Protein AF-A0A5T1TYA2-F1 (afdb_monomer_lite)

Organism: Campylobacter coli (NCBI:txid195)

Foldseek 3Di:
DAEDADQLQDFQQQWFWLVQLCVLVVHDSCPLVPQPPWYWYDHPPDPTIITGNVRDDPVSVVSVVVTDGRGSHGDPVSVVVVD

pLDDT: mean 96.28, std 2.07, range [85.12, 98.31]

Sequence (83 aa):
MKSIILPPNEFLDHYVLNAEFHRLAGISKNAYKFWKKVEIGRYQGTRIIFLHKNSILEKHREVLKQCSDLSGFVLASAFCSFT

Structure (mmCIF, N/CA/C/O backbone):
data_AF-A0A5T1TYA2-F1
#
_entry.id   AF-A0A5T1TYA2-F1
#
loop_
_atom_site.group_PDB
_atom_site.id
_atom_site.type_symbol
_atom_site.label_atom_id
_atom_site.label_alt_id
_atom_site.label_comp_id
_atom_site.label_asym_id
_atom_site.label_entity_id
_atom_site.label_seq_id
_atom_site.pdbx_PDB_ins_code
_atom_site.Cartn_x
_atom_site.Cartn_y
_atom_site.Cartn_z
_atom_site.occupancy
_atom_site.B_iso_or_equiv
_atom_site.auth_seq_id
_atom_site.auth_comp_id
_atom_site.auth_asym_id
_atom_site.auth_atom_id
_atom_site.pdbx_PDB_model_num
ATOM 1 N N . MET A 1 1 ? 5.621 12.707 9.664 1.00 85.12 1 MET A N 1
ATOM 2 C CA . MET A 1 1 ? 5.356 11.896 8.461 1.00 85.12 1 MET A CA 1
ATOM 3 C C . MET A 1 1 ? 6.682 11.709 7.760 1.00 85.12 1 MET A C 1
ATOM 5 O O . MET A 1 1 ? 7.354 12.706 7.532 1.00 85.12 1 MET A O 1
ATOM 9 N N . LYS A 1 2 ? 7.054 10.470 7.448 1.00 93.50 2 LYS A N 1
ATOM 10 C CA . LYS A 1 2 ? 8.228 10.158 6.632 1.00 93.50 2 LYS A CA 1
ATOM 11 C C . LYS A 1 2 ? 7.732 9.714 5.259 1.00 93.50 2 LYS A C 1
ATOM 13 O O . LYS A 1 2 ? 6.917 8.801 5.176 1.00 93.50 2 LYS A O 1
ATOM 18 N N . SER A 1 3 ? 8.165 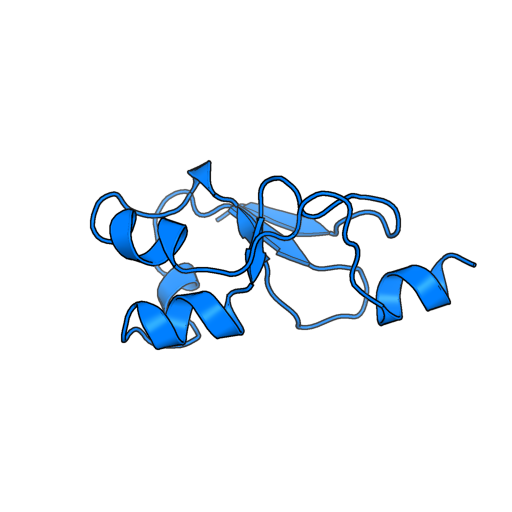10.399 4.207 1.00 95.25 3 SER A N 1
ATOM 19 C CA . SER A 1 3 ? 7.825 10.065 2.823 1.00 95.25 3 SER A CA 1
ATOM 20 C C . SER A 1 3 ? 9.098 9.690 2.092 1.00 95.25 3 SER A C 1
ATOM 22 O O . SER A 1 3 ? 10.007 10.510 2.006 1.00 95.25 3 SER A O 1
ATOM 24 N N . ILE A 1 4 ? 9.149 8.475 1.563 1.00 97.06 4 ILE A N 1
ATOM 25 C CA . ILE A 1 4 ? 10.331 7.919 0.908 1.00 97.06 4 ILE A CA 1
ATOM 26 C C . ILE A 1 4 ? 10.032 7.747 -0.581 1.00 97.06 4 ILE A C 1
ATOM 28 O O . ILE A 1 4 ? 8.923 7.365 -0.968 1.00 97.06 4 ILE A O 1
ATOM 32 N N . ILE A 1 5 ? 11.021 8.069 -1.414 1.00 97.62 5 ILE A N 1
ATOM 33 C CA . ILE A 1 5 ? 11.019 7.666 -2.817 1.00 97.62 5 ILE A CA 1
ATOM 34 C C . ILE A 1 5 ? 11.611 6.263 -2.878 1.00 97.62 5 ILE A C 1
ATOM 36 O O . ILE A 1 5 ? 12.775 6.079 -2.534 1.00 97.62 5 ILE A O 1
ATOM 40 N N . LEU A 1 6 ? 10.789 5.291 -3.259 1.00 97.38 6 LEU A N 1
ATOM 41 C CA . LEU A 1 6 ? 11.205 3.902 -3.396 1.00 97.38 6 LEU A CA 1
ATOM 42 C C . LEU A 1 6 ? 12.104 3.769 -4.636 1.00 97.38 6 LEU A C 1
ATOM 44 O O . LEU A 1 6 ? 11.706 4.248 -5.709 1.00 97.38 6 LEU A O 1
ATOM 48 N N . PRO A 1 7 ? 13.286 3.137 -4.514 1.00 96.81 7 PRO A N 1
ATOM 49 C CA . PRO A 1 7 ? 14.059 2.686 -5.664 1.00 96.81 7 PRO A CA 1
ATOM 50 C C . PRO A 1 7 ? 13.194 1.825 -6.600 1.00 96.81 7 PRO A C 1
ATOM 52 O O . PRO A 1 7 ? 12.334 1.099 -6.108 1.00 96.81 7 PRO A O 1
ATOM 55 N N . PRO A 1 8 ? 13.390 1.856 -7.929 1.00 94.75 8 PRO A N 1
ATOM 56 C CA . PRO A 1 8 ? 12.544 1.105 -8.864 1.00 94.75 8 PRO A CA 1
ATOM 57 C C . PRO A 1 8 ? 12.540 -0.419 -8.657 1.00 94.75 8 PRO A C 1
ATOM 59 O O . PRO A 1 8 ? 11.571 -1.080 -9.018 1.00 94.75 8 PRO A O 1
ATOM 62 N N . ASN A 1 9 ? 13.607 -0.958 -8.064 1.00 94.62 9 ASN A N 1
ATOM 63 C CA . ASN A 1 9 ? 13.792 -2.371 -7.736 1.00 94.62 9 ASN A CA 1
ATOM 64 C C . ASN A 1 9 ? 13.451 -2.719 -6.274 1.00 94.62 9 ASN A C 1
ATOM 66 O O . ASN A 1 9 ? 13.622 -3.866 -5.874 1.00 94.62 9 ASN A O 1
ATOM 70 N N . GLU A 1 10 ? 13.011 -1.748 -5.470 1.00 97.12 10 GLU A N 1
ATOM 71 C CA . GLU A 1 10 ? 12.591 -1.986 -4.089 1.00 97.12 10 GLU A CA 1
ATOM 72 C C . GLU A 1 10 ? 11.251 -2.724 -4.080 1.00 97.12 10 GLU A C 1
ATOM 74 O O . GLU A 1 10 ? 10.256 -2.217 -4.617 1.00 97.12 10 GLU A O 1
ATOM 79 N N . PHE A 1 11 ? 11.222 -3.902 -3.456 1.00 97.88 11 PHE A N 1
ATOM 80 C CA . PHE A 1 11 ? 10.007 -4.697 -3.316 1.00 97.88 11 PHE A CA 1
ATOM 81 C C . PHE A 1 11 ? 9.035 -4.103 -2.291 1.00 97.88 11 PHE A C 1
ATOM 83 O O . PHE A 1 11 ? 9.405 -3.416 -1.338 1.00 97.88 11 PHE A O 1
ATOM 90 N N . LEU A 1 12 ? 7.750 -4.392 -2.484 1.00 98.12 12 LEU A N 1
ATOM 91 C CA . LEU A 1 12 ? 6.655 -3.869 -1.668 1.00 98.12 12 LEU A CA 1
ATOM 92 C C . LEU A 1 12 ? 6.297 -4.765 -0.466 1.00 98.12 12 LEU A C 1
ATOM 94 O O . LEU A 1 12 ? 5.234 -4.592 0.129 1.00 98.12 12 LEU A O 1
ATOM 98 N N . ASP A 1 13 ? 7.195 -5.662 -0.051 1.00 97.88 13 ASP A N 1
ATOM 99 C CA . ASP A 1 13 ? 7.014 -6.662 1.019 1.00 97.88 13 ASP A CA 1
ATOM 100 C C . ASP A 1 13 ? 6.485 -6.066 2.331 1.00 97.88 13 ASP A C 1
ATOM 102 O O . ASP A 1 13 ? 5.643 -6.641 3.030 1.00 97.88 13 ASP A O 1
ATOM 106 N N . HIS A 1 14 ? 6.965 -4.874 2.684 1.00 97.69 14 HIS A N 1
ATOM 107 C CA . HIS A 1 14 ? 6.615 -4.186 3.928 1.00 97.69 14 HIS A CA 1
ATOM 108 C C . HIS A 1 14 ? 5.547 -3.109 3.748 1.00 97.69 14 HIS A C 1
ATOM 110 O O . HIS A 1 14 ? 5.296 -2.313 4.658 1.00 97.69 14 HIS A O 1
ATOM 116 N N . TYR A 1 15 ? 4.884 -3.094 2.596 1.00 98.12 15 TYR A N 1
ATOM 117 C CA . TYR A 1 15 ? 3.931 -2.070 2.215 1.00 98.12 15 TYR A CA 1
ATOM 118 C C . TYR A 1 15 ? 2.551 -2.643 1.900 1.00 98.12 15 TYR A C 1
ATOM 120 O O . TYR A 1 15 ? 2.383 -3.820 1.601 1.00 98.12 15 TYR A O 1
ATOM 128 N N . VAL A 1 16 ? 1.545 -1.771 1.959 1.00 98.00 16 VAL A N 1
ATOM 129 C CA . VAL A 1 16 ? 0.212 -2.017 1.402 1.00 98.00 16 VAL A CA 1
ATOM 130 C C . VAL A 1 16 ? -0.230 -0.852 0.535 1.00 98.00 16 VAL A C 1
ATOM 132 O O . VAL A 1 16 ? 0.163 0.299 0.753 1.00 98.00 16 VAL A O 1
ATOM 135 N N . LEU A 1 17 ? -1.072 -1.135 -0.454 1.00 98.31 17 LEU A N 1
ATOM 136 C CA . LEU A 1 17 ? -1.591 -0.118 -1.355 1.00 98.31 17 LEU A CA 1
ATOM 137 C C . LEU A 1 17 ? -2.619 0.765 -0.631 1.00 98.31 17 LEU A C 1
ATOM 139 O O . LEU A 1 17 ? -3.687 0.297 -0.241 1.00 98.31 17 LEU A O 1
ATOM 143 N N . ASN A 1 18 ? -2.357 2.075 -0.515 1.00 98.19 18 ASN A N 1
ATOM 144 C CA . ASN A 1 18 ? -3.281 2.998 0.161 1.00 98.19 18 ASN A CA 1
ATOM 145 C C . ASN A 1 18 ? -4.681 2.986 -0.477 1.00 98.19 18 ASN A C 1
ATOM 147 O O . ASN A 1 18 ? -5.676 3.066 0.235 1.00 98.19 18 ASN A O 1
ATOM 151 N N . ALA A 1 19 ? -4.761 2.881 -1.811 1.00 97.88 19 ALA A N 1
ATOM 152 C CA . ALA A 1 19 ? -6.021 2.864 -2.562 1.00 97.88 19 ALA A CA 1
ATOM 153 C C . ALA A 1 19 ? -6.931 1.670 -2.218 1.00 97.88 19 ALA A C 1
ATOM 155 O O . ALA A 1 19 ? -8.151 1.787 -2.305 1.00 97.88 19 ALA A O 1
ATOM 156 N N . GLU A 1 20 ? -6.345 0.538 -1.835 1.00 98.31 20 GLU A N 1
ATOM 157 C CA . GLU A 1 20 ? -7.068 -0.637 -1.346 1.00 98.31 20 GLU A CA 1
ATOM 158 C C . GLU A 1 20 ? -7.386 -0.466 0.143 1.00 98.31 20 GLU A C 1
ATOM 160 O O . GLU A 1 2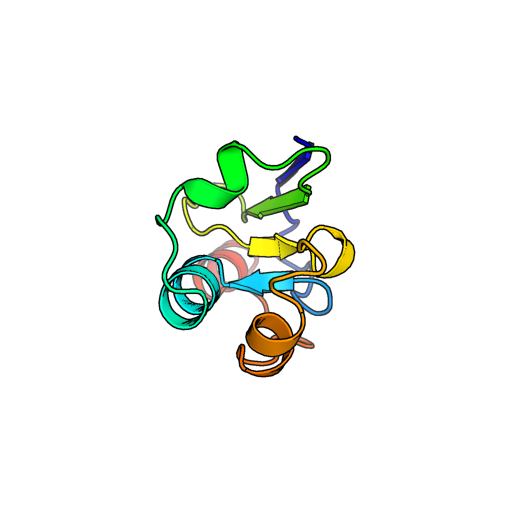0 ? -8.550 -0.474 0.545 1.00 98.31 20 GLU A O 1
ATOM 165 N N . PHE A 1 21 ? -6.355 -0.179 0.941 1.00 98.25 21 PHE A N 1
ATOM 166 C CA . PHE A 1 21 ? -6.455 -0.052 2.390 1.00 98.25 21 PHE A CA 1
ATOM 167 C C . PHE A 1 21 ? -7.531 0.949 2.834 1.00 98.25 21 PHE A C 1
ATOM 169 O O . PHE A 1 21 ? -8.344 0.641 3.702 1.00 98.25 21 PHE A O 1
ATOM 176 N N . HIS A 1 22 ? -7.579 2.149 2.240 1.00 97.88 22 HIS A N 1
ATOM 177 C CA . HIS A 1 22 ? -8.528 3.174 2.682 1.00 97.88 22 HIS A CA 1
ATOM 178 C C . HIS A 1 22 ? -9.988 2.785 2.398 1.00 97.88 22 HIS A C 1
ATOM 180 O O . HIS A 1 22 ? -10.884 3.233 3.112 1.00 97.88 22 HIS A O 1
ATOM 186 N N . ARG A 1 23 ? -10.233 1.976 1.354 1.00 98.06 23 ARG A N 1
ATOM 187 C CA . ARG A 1 23 ? -11.573 1.483 1.008 1.00 98.06 23 ARG A CA 1
ATOM 188 C C . ARG A 1 23 ? -12.023 0.438 2.015 1.00 98.06 23 ARG A C 1
ATOM 190 O O . ARG A 1 23 ? -13.111 0.576 2.559 1.00 98.06 23 ARG A O 1
ATOM 197 N N . LEU A 1 24 ? -11.159 -0.534 2.312 1.00 97.69 24 LEU A N 1
ATOM 198 C CA . LEU A 1 24 ? -11.436 -1.567 3.311 1.00 97.69 24 LEU A CA 1
ATOM 199 C C . LEU A 1 24 ? -11.604 -0.970 4.718 1.00 97.69 24 LEU A C 1
ATOM 201 O O . LEU A 1 24 ? -12.462 -1.397 5.480 1.00 97.69 24 LEU A O 1
ATOM 205 N N . ALA A 1 25 ? -10.830 0.066 5.054 1.00 96.75 25 ALA A N 1
ATOM 206 C CA . ALA A 1 25 ? -10.914 0.740 6.348 1.00 96.75 25 ALA A CA 1
ATOM 207 C C . ALA A 1 25 ? -12.094 1.720 6.472 1.00 96.75 25 ALA A C 1
ATOM 209 O O . ALA A 1 25 ? -12.314 2.247 7.563 1.00 96.75 25 ALA A O 1
ATOM 210 N N . GLY A 1 26 ? -12.806 2.026 5.380 1.00 97.31 26 GLY A N 1
ATOM 211 C CA . GLY A 1 26 ? -13.870 3.033 5.382 1.00 97.31 26 GLY A CA 1
ATOM 212 C C . GLY A 1 26 ? -13.380 4.444 5.738 1.00 97.31 26 GLY A C 1
ATOM 213 O O . GLY A 1 26 ? -14.108 5.215 6.358 1.00 97.31 26 GLY A O 1
ATOM 214 N N . ILE A 1 27 ? -12.136 4.790 5.385 1.00 96.94 27 ILE A N 1
ATOM 215 C CA . ILE A 1 27 ? -11.531 6.096 5.689 1.00 96.94 27 ILE A CA 1
ATOM 216 C C . ILE A 1 27 ? -11.270 6.909 4.419 1.00 96.94 27 ILE A C 1
ATOM 218 O O . ILE A 1 27 ? -11.177 6.390 3.305 1.00 96.94 27 ILE A O 1
ATOM 222 N N . SER A 1 28 ? -11.097 8.221 4.590 1.00 97.69 28 SER A N 1
ATOM 223 C CA . SER A 1 28 ? -10.696 9.104 3.493 1.00 97.69 28 SER A CA 1
ATOM 224 C C . SER A 1 28 ? -9.372 8.652 2.868 1.00 97.69 28 SER A C 1
ATOM 226 O O . SER A 1 28 ? -8.425 8.307 3.574 1.00 97.69 28 SER A O 1
ATOM 228 N N . LYS A 1 29 ? -9.253 8.778 1.541 1.00 97.12 29 LYS A N 1
ATOM 229 C CA . LYS A 1 29 ? -8.011 8.529 0.783 1.00 97.12 29 LYS A CA 1
ATOM 230 C C . LYS A 1 29 ? -6.786 9.246 1.365 1.00 97.12 29 LYS A C 1
ATOM 232 O O . LYS A 1 29 ? -5.667 8.761 1.225 1.00 97.12 29 LYS A O 1
ATOM 237 N N . ASN A 1 30 ? -6.992 10.411 1.982 1.00 97.00 30 ASN A N 1
ATOM 238 C CA . ASN A 1 30 ? -5.943 11.237 2.583 1.00 97.00 30 ASN A CA 1
ATOM 239 C C . ASN A 1 30 ? -5.831 11.068 4.109 1.00 97.00 30 ASN A C 1
ATOM 241 O O . ASN A 1 30 ? -5.046 11.784 4.723 1.00 97.00 30 ASN A O 1
ATOM 245 N N . ALA A 1 31 ? -6.586 10.159 4.734 1.00 96.94 31 ALA A N 1
ATOM 246 C CA . ALA A 1 31 ? -6.614 9.991 6.189 1.00 96.94 31 ALA A CA 1
ATOM 247 C C . ALA A 1 31 ? -5.221 9.720 6.777 1.00 96.94 31 ALA A C 1
ATOM 249 O O . ALA A 1 31 ? -4.868 10.295 7.807 1.00 96.94 31 ALA A O 1
ATOM 250 N N . TYR A 1 32 ? -4.403 8.931 6.071 1.00 95.88 32 TYR A N 1
ATOM 251 C CA . TYR A 1 32 ? -3.020 8.638 6.451 1.00 95.88 32 TYR A CA 1
ATOM 252 C C . TYR A 1 32 ? -2.179 9.907 6.668 1.00 95.88 32 TYR A C 1
ATOM 254 O O . TYR A 1 32 ? -1.238 9.889 7.455 1.00 95.88 32 TYR A O 1
ATOM 262 N N . LYS A 1 33 ? -2.519 11.035 6.021 1.00 95.88 33 LYS A N 1
ATOM 263 C CA . LYS A 1 33 ? -1.769 12.292 6.160 1.00 95.88 33 LYS A CA 1
ATOM 264 C C . LYS A 1 33 ? -1.826 12.882 7.563 1.00 95.88 33 LYS A C 1
ATOM 266 O O . LYS A 1 33 ? -0.923 13.618 7.948 1.00 95.88 33 LYS A O 1
ATOM 271 N N . PHE A 1 34 ? -2.865 12.539 8.316 1.00 95.62 34 PHE A N 1
ATOM 272 C CA . PHE A 1 34 ? -3.108 13.048 9.662 1.00 95.62 34 PHE A CA 1
ATOM 273 C C . PHE A 1 34 ? -2.620 12.085 10.752 1.00 95.62 34 PHE A C 1
ATOM 275 O O . PHE A 1 34 ? -2.774 12.360 11.940 1.00 95.62 34 PHE A O 1
ATOM 282 N N . TRP A 1 35 ? -2.030 10.947 10.377 1.00 94.81 35 TRP A N 1
ATOM 283 C CA . TRP A 1 35 ? -1.515 9.973 11.333 1.00 94.81 35 TRP A CA 1
ATOM 284 C C . TRP A 1 35 ? -0.138 10.390 11.856 1.00 94.81 35 TRP A C 1
ATOM 286 O O . TRP A 1 35 ? 0.759 10.789 11.103 1.00 94.81 35 TRP A O 1
ATOM 296 N N . LYS A 1 36 ? 0.061 10.268 13.172 1.00 91.50 36 LYS A N 1
ATOM 297 C CA . LYS A 1 36 ? 1.377 10.484 13.786 1.00 91.50 36 LYS A CA 1
ATOM 298 C C . LYS A 1 36 ? 2.324 9.357 13.369 1.00 91.50 36 LYS A C 1
ATOM 300 O O . LYS A 1 36 ? 1.939 8.198 13.376 1.00 91.50 36 LYS A O 1
ATOM 305 N N . LYS A 1 37 ? 3.572 9.715 13.037 1.00 92.31 37 LYS A N 1
ATOM 306 C CA . LYS A 1 37 ? 4.652 8.780 12.656 1.00 92.31 37 LYS A CA 1
ATOM 307 C C . LYS A 1 37 ? 4.329 7.854 11.466 1.00 92.31 37 LYS A C 1
ATOM 309 O O . LYS A 1 37 ? 4.915 6.789 11.351 1.00 92.31 37 LYS A O 1
ATOM 314 N N . VAL A 1 38 ? 3.446 8.278 10.557 1.00 95.88 38 VAL A N 1
ATOM 315 C CA . VAL A 1 38 ? 3.189 7.516 9.328 1.00 95.88 38 VAL A CA 1
ATOM 316 C C . VAL A 1 38 ? 4.426 7.470 8.426 1.00 95.88 38 VAL A C 1
ATOM 318 O O . VAL A 1 38 ? 5.098 8.498 8.248 1.00 95.88 38 VAL A O 1
ATOM 321 N N . GLU A 1 39 ? 4.685 6.299 7.847 1.00 97.44 39 GLU A N 1
ATOM 322 C CA . GLU A 1 39 ? 5.719 6.073 6.839 1.00 97.44 39 GLU A CA 1
ATOM 323 C C . GLU A 1 39 ? 5.051 5.694 5.518 1.00 97.44 39 GLU A C 1
ATOM 325 O O . GLU A 1 39 ? 4.259 4.750 5.451 1.00 97.44 39 GLU A O 1
ATOM 330 N N . ILE A 1 40 ? 5.339 6.471 4.475 1.00 97.69 40 ILE A N 1
ATOM 331 C CA . ILE A 1 40 ? 4.777 6.267 3.142 1.00 97.69 40 ILE A CA 1
ATOM 332 C C . ILE A 1 40 ? 5.887 6.089 2.111 1.00 97.69 40 ILE A C 1
ATOM 334 O O . ILE A 1 40 ? 6.907 6.780 2.155 1.00 97.69 40 ILE A O 1
ATOM 338 N N . GLY A 1 41 ? 5.646 5.194 1.161 1.00 97.56 41 GLY A N 1
ATOM 339 C CA . GLY A 1 41 ? 6.479 4.968 -0.011 1.00 97.56 41 GLY A CA 1
ATOM 340 C C . GLY A 1 41 ? 5.752 5.388 -1.285 1.00 97.56 41 GLY A C 1
ATOM 341 O O . GLY A 1 41 ? 4.533 5.241 -1.405 1.00 97.56 41 GLY A O 1
ATOM 342 N N . ARG A 1 42 ? 6.501 5.918 -2.249 1.00 97.75 42 ARG A N 1
ATOM 343 C CA . ARG A 1 42 ? 6.061 6.067 -3.642 1.00 97.75 42 ARG A CA 1
ATOM 344 C C . ARG A 1 42 ? 7.249 5.875 -4.567 1.00 97.75 42 ARG A C 1
ATOM 346 O O . ARG A 1 42 ? 8.343 6.326 -4.240 1.00 97.75 42 ARG A O 1
ATOM 353 N N . TYR A 1 43 ? 7.037 5.296 -5.739 1.00 97.94 43 TYR A N 1
ATOM 354 C CA . TYR A 1 43 ? 8.071 5.299 -6.773 1.00 97.94 43 TYR A CA 1
ATOM 355 C C . TYR A 1 43 ? 8.207 6.694 -7.392 1.00 97.94 43 TYR A C 1
ATOM 357 O O . TYR A 1 43 ? 7.250 7.484 -7.400 1.00 97.94 43 TYR A O 1
ATOM 365 N N . GLN A 1 44 ? 9.397 7.010 -7.901 1.00 96.19 44 GLN A N 1
ATOM 366 C CA . GLN A 1 44 ? 9.690 8.301 -8.523 1.00 96.19 44 GLN A CA 1
ATOM 367 C C . GLN A 1 44 ? 8.705 8.611 -9.664 1.00 96.19 44 GLN A C 1
ATOM 369 O O . GLN A 1 44 ? 8.312 7.730 -10.418 1.00 96.19 44 GLN A O 1
ATOM 374 N N . GLY A 1 45 ? 8.252 9.865 -9.758 1.00 94.12 45 GLY A N 1
ATOM 375 C CA . GLY A 1 45 ? 7.302 10.293 -10.795 1.00 94.12 45 GLY A CA 1
ATOM 376 C C . GLY A 1 45 ? 5.856 9.817 -10.598 1.00 94.12 45 GLY A C 1
ATOM 377 O O . GLY A 1 45 ? 4.989 10.171 -11.393 1.00 94.12 45 GLY A O 1
ATOM 378 N N . THR A 1 46 ? 5.550 9.074 -9.527 1.00 95.62 46 THR A N 1
ATOM 379 C CA . THR A 1 46 ? 4.206 8.520 -9.298 1.00 95.62 46 THR A CA 1
ATOM 380 C C . THR A 1 46 ? 3.454 9.207 -8.156 1.00 95.62 46 THR A C 1
ATOM 382 O O . THR A 1 46 ? 4.024 9.786 -7.227 1.00 95.62 46 THR A O 1
ATOM 385 N N . ARG A 1 47 ? 2.119 9.134 -8.223 1.00 94.94 47 ARG A N 1
ATOM 386 C CA . ARG A 1 47 ? 1.201 9.549 -7.144 1.00 94.94 47 ARG A CA 1
ATOM 387 C C . ARG A 1 47 ? 0.601 8.353 -6.398 1.00 94.94 47 ARG A C 1
ATOM 389 O O . ARG A 1 47 ? -0.301 8.542 -5.582 1.00 94.94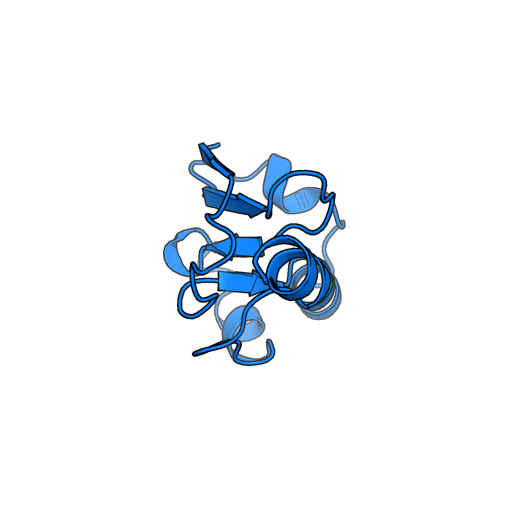 47 ARG A O 1
ATOM 396 N N . ILE A 1 48 ? 1.060 7.140 -6.706 1.00 97.44 48 ILE A N 1
ATOM 397 C CA . ILE A 1 48 ? 0.612 5.914 -6.048 1.00 97.44 48 ILE A CA 1
ATOM 398 C C . ILE A 1 48 ? 1.300 5.849 -4.689 1.00 97.44 48 ILE A C 1
ATOM 400 O O . ILE A 1 48 ? 2.519 5.970 -4.596 1.00 97.44 48 ILE A O 1
ATOM 404 N N . ILE A 1 49 ? 0.489 5.736 -3.640 1.00 98.00 49 ILE A N 1
ATOM 405 C CA . ILE A 1 49 ? 0.948 5.777 -2.256 1.00 98.00 49 ILE A CA 1
ATOM 406 C C . ILE A 1 49 ? 0.874 4.377 -1.674 1.00 98.00 49 ILE A C 1
ATOM 408 O O . ILE A 1 49 ? -0.183 3.742 -1.691 1.00 98.00 49 ILE A O 1
ATOM 412 N N . PHE A 1 50 ? 1.990 3.964 -1.102 1.00 98.31 50 PHE A N 1
ATOM 413 C CA . PHE A 1 50 ? 2.134 2.753 -0.328 1.00 98.31 50 PHE A CA 1
ATOM 414 C C . PHE A 1 50 ? 2.298 3.127 1.143 1.00 98.31 50 PHE A C 1
ATOM 416 O O . PHE A 1 50 ? 3.059 4.038 1.473 1.00 98.31 50 PHE A O 1
ATOM 423 N N . LEU A 1 51 ? 1.556 2.468 2.029 1.00 98.00 51 LEU A N 1
ATOM 424 C CA . LEU A 1 51 ? 1.665 2.660 3.475 1.00 98.00 51 LEU A CA 1
ATOM 425 C C . LEU A 1 51 ? 2.557 1.564 4.042 1.00 98.00 51 LEU A C 1
ATOM 427 O O . LEU A 1 51 ? 2.321 0.390 3.765 1.00 98.00 51 LEU A O 1
ATOM 431 N N . HIS A 1 52 ? 3.557 1.929 4.840 1.00 97.88 52 HIS A N 1
ATOM 432 C CA . HIS A 1 52 ? 4.390 0.933 5.504 1.00 97.88 52 HIS A CA 1
ATOM 433 C C . HIS A 1 52 ? 3.574 0.216 6.588 1.00 97.88 52 HIS A C 1
ATOM 435 O O . HIS A 1 52 ? 2.956 0.881 7.431 1.00 97.88 52 HIS A O 1
ATOM 441 N N . LYS A 1 53 ? 3.608 -1.122 6.611 1.00 96.88 53 LYS A N 1
ATOM 442 C CA . LYS A 1 53 ? 2.808 -1.979 7.509 1.00 96.88 53 LYS A CA 1
ATOM 443 C C . LYS A 1 53 ? 2.981 -1.594 8.991 1.00 96.88 53 LYS A C 1
ATOM 445 O O . LYS A 1 53 ? 1.994 -1.467 9.709 1.00 96.88 53 LYS A O 1
ATOM 450 N N . ASN A 1 54 ? 4.207 -1.271 9.423 1.00 95.12 54 ASN A N 1
ATOM 451 C CA . ASN A 1 54 ? 4.502 -0.848 10.810 1.00 95.12 54 ASN A CA 1
ATOM 452 C C . ASN A 1 54 ? 3.861 0.484 11.234 1.00 95.12 54 ASN A C 1
ATOM 454 O O . ASN A 1 54 ? 3.804 0.787 12.423 1.00 95.12 54 ASN A O 1
ATOM 458 N N . SER A 1 55 ? 3.418 1.300 10.278 1.00 94.56 55 SER A N 1
ATOM 459 C CA . SER A 1 55 ? 2.868 2.631 10.549 1.00 94.56 55 SER A CA 1
ATOM 460 C C . SER A 1 55 ? 1.338 2.660 10.615 1.00 94.56 55 SER A C 1
ATOM 462 O O . SER A 1 55 ? 0.740 3.707 10.880 1.00 94.56 55 SER A O 1
ATOM 464 N N . ILE A 1 56 ? 0.698 1.511 10.382 1.00 95.69 56 ILE A N 1
ATOM 465 C CA . ILE A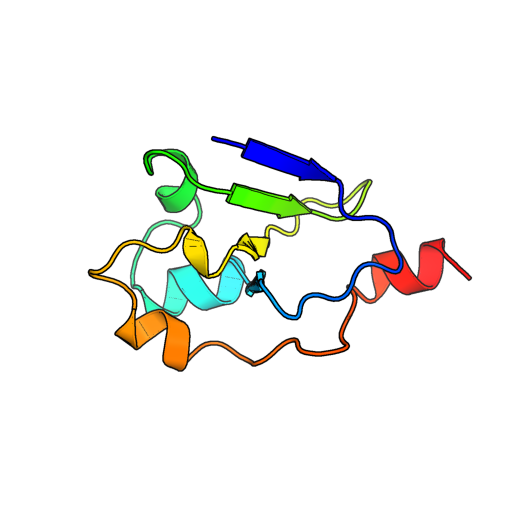 1 56 ? -0.749 1.353 10.477 1.00 95.69 56 ILE A CA 1
ATOM 466 C C . ILE A 1 56 ? -1.183 1.394 11.945 1.00 95.69 56 ILE A C 1
ATOM 468 O O . ILE A 1 56 ? -0.620 0.719 12.804 1.00 95.69 56 ILE A O 1
ATOM 472 N N . LEU A 1 57 ? -2.211 2.198 12.227 1.00 94.94 57 LEU A N 1
ATOM 473 C CA . LEU A 1 57 ? -2.789 2.322 13.565 1.00 94.94 57 LEU A CA 1
ATOM 474 C C . LEU A 1 57 ? -3.383 0.988 14.034 1.00 94.94 57 LEU A C 1
ATOM 476 O O . LEU A 1 57 ? -4.015 0.291 13.243 1.00 94.94 57 LEU A O 1
ATOM 480 N N . GLU A 1 58 ? -3.290 0.702 15.336 1.00 94.38 58 GLU A N 1
ATOM 481 C CA . GLU A 1 58 ? -3.801 -0.542 15.940 1.00 94.38 58 GLU A CA 1
ATOM 482 C C . GLU A 1 58 ? -5.255 -0.833 15.544 1.00 94.38 58 GLU A C 1
ATOM 484 O O . GLU A 1 58 ? -5.592 -1.939 15.130 1.00 94.38 58 GLU A O 1
ATOM 489 N N . LYS A 1 59 ? -6.098 0.209 15.544 1.00 95.06 59 LYS A N 1
ATOM 490 C CA . LYS A 1 59 ? -7.516 0.131 15.163 1.00 95.06 59 LYS A CA 1
ATOM 491 C C . LYS A 1 59 ? -7.779 -0.356 13.729 1.00 95.06 59 LYS A C 1
ATOM 493 O O . LYS A 1 59 ? -8.918 -0.650 13.395 1.00 95.06 59 LYS A O 1
ATOM 498 N N . HIS A 1 60 ? -6.762 -0.384 12.867 1.00 96.12 60 HIS A N 1
ATOM 499 C CA . HIS A 1 60 ? -6.864 -0.815 11.473 1.00 96.12 60 HIS A CA 1
ATOM 500 C C . HIS A 1 60 ? -6.039 -2.076 11.167 1.00 96.12 60 HIS A C 1
ATOM 502 O O . HIS A 1 60 ? -5.879 -2.424 9.998 1.00 96.12 60 HIS A O 1
ATOM 508 N N . ARG A 1 61 ? -5.523 -2.790 12.178 1.00 94.44 61 ARG A N 1
ATOM 509 C CA . ARG A 1 61 ? -4.752 -4.024 11.948 1.00 94.44 61 ARG A CA 1
ATOM 510 C C . ARG A 1 61 ? -5.561 -5.146 11.304 1.00 94.44 61 ARG A C 1
ATOM 512 O O . ARG A 1 61 ? -5.030 -5.846 10.452 1.00 94.44 61 ARG A O 1
ATOM 519 N N . GLU A 1 62 ? -6.839 -5.291 11.641 1.00 95.88 62 GLU A N 1
ATOM 520 C CA . GLU A 1 62 ? -7.691 -6.300 10.990 1.00 95.88 62 GLU A CA 1
ATOM 521 C C . GLU A 1 62 ? -7.966 -5.972 9.521 1.00 95.88 62 GLU A C 1
ATOM 523 O O . GLU A 1 62 ? -8.099 -6.869 8.694 1.00 95.88 62 GLU A O 1
ATOM 528 N N . VAL A 1 63 ? -7.986 -4.684 9.175 1.00 96.12 63 VAL A N 1
ATOM 529 C CA . VAL A 1 63 ? -8.085 -4.244 7.780 1.00 96.12 63 VAL A CA 1
ATOM 530 C C . VAL A 1 63 ? -6.789 -4.537 7.034 1.00 96.12 63 VAL A C 1
ATOM 532 O O . VAL A 1 63 ? -6.823 -4.983 5.894 1.00 96.12 63 VAL A O 1
ATOM 535 N N . LEU A 1 64 ? -5.641 -4.330 7.685 1.00 95.62 64 LEU A N 1
ATOM 536 C CA . LEU A 1 64 ? -4.337 -4.599 7.089 1.00 95.62 64 LEU A CA 1
ATOM 537 C C . LEU A 1 64 ? -4.203 -6.055 6.609 1.00 95.62 64 LEU A C 1
ATOM 539 O O . LEU A 1 64 ? -3.608 -6.287 5.563 1.00 95.62 64 LEU A O 1
ATOM 543 N N . LYS A 1 65 ? -4.783 -7.016 7.340 1.00 95.50 65 LYS A N 1
ATOM 544 C CA . LYS A 1 65 ? -4.786 -8.444 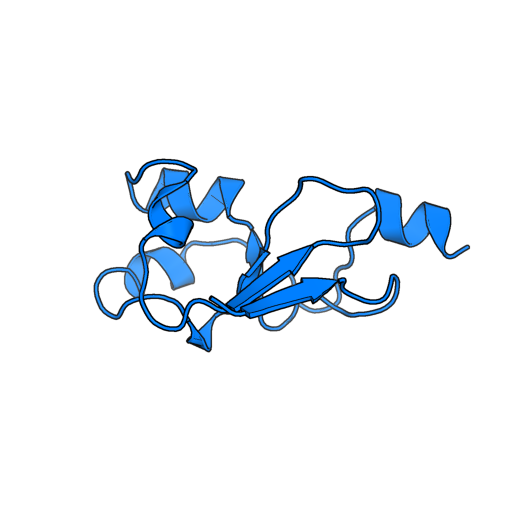6.973 1.00 95.50 65 LYS A CA 1
ATOM 545 C C . LYS A 1 65 ? -5.638 -8.767 5.739 1.00 95.50 65 LYS A C 1
ATOM 547 O O . LYS A 1 65 ? -5.476 -9.837 5.170 1.00 95.50 65 LYS A O 1
ATOM 552 N N . GLN A 1 66 ? -6.560 -7.882 5.363 1.00 96.94 66 GLN A N 1
ATOM 553 C CA . GLN A 1 66 ? -7.443 -8.056 4.205 1.00 96.94 66 GLN A CA 1
ATOM 554 C C . GLN A 1 66 ? -6.855 -7.461 2.922 1.00 96.94 66 GLN A C 1
ATOM 556 O O . GLN A 1 66 ? -7.383 -7.715 1.843 1.00 96.94 66 GLN A O 1
ATOM 561 N N . CYS A 1 67 ? -5.799 -6.649 3.029 1.00 97.50 67 CYS A N 1
ATOM 562 C CA . CYS A 1 67 ? -5.114 -6.105 1.864 1.00 97.50 67 CYS A CA 1
ATOM 563 C C . CYS A 1 67 ? -4.376 -7.205 1.097 1.00 97.50 67 CYS A C 1
ATOM 565 O O . CYS A 1 67 ? -3.904 -8.182 1.680 1.00 97.50 67 CYS A O 1
ATOM 567 N N . SER A 1 68 ? -4.218 -6.989 -0.204 1.00 97.94 68 SER A N 1
ATOM 568 C CA . SER A 1 68 ? -3.437 -7.863 -1.071 1.00 97.94 68 SER A CA 1
ATOM 569 C C . SER A 1 68 ? -1.977 -7.911 -0.616 1.00 97.94 68 SER A C 1
ATOM 571 O O . SER A 1 68 ? -1.384 -6.875 -0.290 1.00 97.94 68 SER A O 1
ATOM 573 N N . ASP A 1 69 ? -1.383 -9.107 -0.612 1.00 97.25 69 ASP A N 1
ATOM 574 C CA . ASP A 1 69 ? 0.047 -9.236 -0.355 1.00 97.25 69 ASP A CA 1
ATOM 575 C C . ASP A 1 69 ? 0.852 -8.817 -1.589 1.00 97.25 69 ASP A C 1
ATOM 577 O O . ASP A 1 69 ? 0.566 -9.234 -2.710 1.00 97.25 69 ASP A O 1
ATOM 581 N N . LEU A 1 70 ? 1.852 -7.966 -1.367 1.00 97.69 70 LEU A N 1
ATOM 582 C CA . LEU A 1 70 ? 2.694 -7.376 -2.411 1.00 97.69 70 LEU A CA 1
ATOM 583 C C . LEU A 1 70 ? 4.145 -7.869 -2.318 1.00 97.69 70 LEU A C 1
ATOM 585 O O . LEU A 1 70 ? 5.046 -7.238 -2.870 1.00 97.69 70 LEU A O 1
ATOM 589 N N . SER A 1 71 ? 4.371 -8.981 -1.617 1.00 97.25 71 SER A N 1
ATOM 590 C CA . SER A 1 71 ? 5.692 -9.589 -1.472 1.00 97.25 71 SER A CA 1
ATOM 591 C C . SER A 1 71 ? 6.306 -9.922 -2.839 1.00 97.25 71 SER A C 1
ATOM 593 O O . SER A 1 71 ? 5.685 -10.601 -3.656 1.00 97.25 71 SER A O 1
ATOM 595 N N . GLY A 1 72 ? 7.514 -9.422 -3.104 1.00 96.44 72 GLY A N 1
ATOM 596 C CA . GLY A 1 72 ? 8.235 -9.574 -4.372 1.00 96.44 72 GLY A CA 1
ATOM 597 C C . GLY A 1 72 ? 7.712 -8.714 -5.528 1.00 96.44 72 GLY A C 1
ATOM 598 O O . GLY A 1 72 ? 8.261 -8.775 -6.628 1.00 96.44 72 GLY A O 1
ATOM 599 N N . PHE A 1 73 ? 6.673 -7.900 -5.313 1.00 98.12 73 PHE A N 1
ATOM 600 C CA . PHE A 1 73 ? 6.139 -7.016 -6.346 1.00 98.12 73 PHE A CA 1
ATOM 601 C C . PHE A 1 73 ? 6.809 -5.645 -6.332 1.00 98.12 73 PHE A C 1
ATOM 603 O O . PHE A 1 73 ? 7.152 -5.091 -5.287 1.00 98.12 73 PHE A O 1
ATOM 610 N N . VAL A 1 74 ? 6.885 -5.060 -7.525 1.00 97.62 74 VAL A N 1
ATOM 611 C CA . VAL A 1 74 ? 7.156 -3.641 -7.751 1.00 97.62 74 VAL A CA 1
ATOM 612 C C . VAL A 1 74 ? 6.021 -3.036 -8.570 1.00 97.62 74 VAL A C 1
ATOM 614 O O . VAL A 1 74 ? 5.245 -3.742 -9.219 1.00 97.62 74 VAL A O 1
ATOM 617 N N . LEU A 1 75 ? 5.906 -1.711 -8.575 1.00 97.31 75 LEU A N 1
ATOM 618 C CA . LEU A 1 75 ? 4.941 -1.054 -9.451 1.00 97.31 75 LEU A CA 1
ATOM 619 C C . LEU A 1 75 ? 5.349 -1.233 -10.921 1.00 97.31 75 LEU A C 1
ATOM 621 O O . LEU A 1 75 ? 6.462 -0.874 -11.292 1.00 97.31 75 LEU A O 1
ATOM 625 N N . ALA A 1 76 ? 4.427 -1.687 -11.775 1.00 96.44 76 ALA A N 1
ATOM 626 C CA . ALA A 1 76 ? 4.709 -1.943 -13.192 1.00 96.44 76 A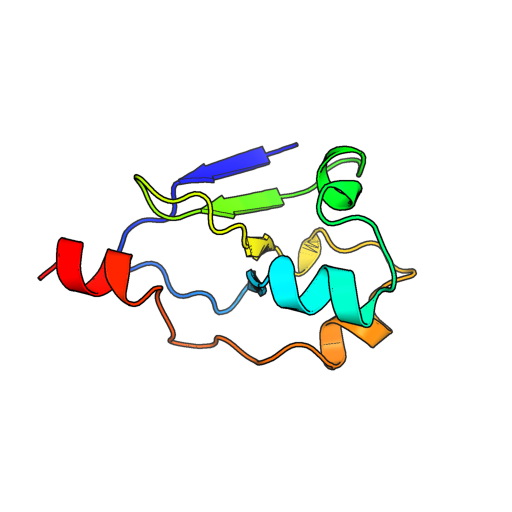LA A CA 1
ATOM 627 C C . ALA A 1 76 ? 5.342 -0.742 -13.920 1.00 96.44 76 ALA A C 1
ATOM 629 O O . ALA A 1 76 ? 6.313 -0.904 -14.646 1.00 96.44 76 ALA A O 1
ATOM 630 N N . SER A 1 77 ? 4.864 0.484 -13.678 1.00 95.31 77 SER A N 1
ATOM 631 C CA . SER A 1 77 ? 5.469 1.680 -14.282 1.00 95.31 77 SER A CA 1
ATOM 632 C C . SER A 1 77 ? 6.897 1.948 -13.791 1.00 95.31 77 SER A C 1
ATOM 634 O O . SER A 1 77 ? 7.700 2.496 -14.539 1.00 95.31 77 SER A O 1
ATOM 636 N N . ALA A 1 78 ? 7.213 1.586 -12.543 1.00 95.50 78 ALA A N 1
ATOM 637 C CA . ALA A 1 78 ? 8.568 1.693 -12.008 1.00 95.50 78 ALA A CA 1
ATOM 638 C C . ALA A 1 78 ? 9.479 0.619 -12.614 1.00 95.50 78 ALA A C 1
ATOM 640 O O . ALA A 1 78 ? 10.590 0.943 -13.017 1.00 95.50 78 ALA A O 1
ATOM 641 N N . PHE A 1 79 ? 8.975 -0.609 -12.769 1.00 96.31 79 PHE A N 1
ATOM 642 C CA . PHE A 1 79 ? 9.674 -1.690 -13.461 1.00 96.31 79 PHE A CA 1
ATOM 643 C C . PHE A 1 79 ? 10.017 -1.310 -14.906 1.00 96.31 79 PHE A C 1
ATOM 645 O O . PHE A 1 79 ? 11.182 -1.337 -15.277 1.00 96.31 79 PHE A O 1
ATOM 652 N N . CYS A 1 80 ? 9.038 -0.840 -15.686 1.00 95.56 80 CYS A N 1
ATOM 653 C CA . CYS A 1 80 ? 9.276 -0.402 -17.065 1.00 95.56 80 CYS A CA 1
ATOM 654 C C . CYS A 1 80 ? 10.183 0.831 -17.183 1.00 95.56 80 CYS A C 1
ATOM 656 O O . CYS A 1 80 ? 10.694 1.093 -18.260 1.00 95.56 80 CYS A O 1
ATOM 658 N N . SER A 1 81 ? 10.333 1.634 -16.123 1.00 92.94 81 SER A N 1
ATOM 659 C CA . SER A 1 81 ? 11.295 2.749 -16.124 1.00 92.94 81 SER A CA 1
ATOM 660 C C . SER A 1 81 ? 12.711 2.298 -15.756 1.00 92.94 81 SER A C 1
ATOM 662 O O . SER A 1 81 ? 13.659 3.049 -15.960 1.00 92.94 81 SER A O 1
ATOM 664 N N . PHE A 1 82 ? 12.844 1.126 -15.132 1.00 91.50 82 PHE A N 1
ATOM 665 C CA . PHE A 1 82 ? 14.111 0.575 -14.666 1.00 91.50 82 PHE A CA 1
ATOM 666 C C . PHE A 1 82 ? 14.834 -0.226 -15.752 1.00 91.50 82 PHE A C 1
ATOM 668 O O . PHE A 1 82 ? 16.060 -0.181 -15.816 1.00 91.50 82 PHE A O 1
ATOM 675 N N . THR A 1 83 ? 14.071 -0.958 -16.566 1.00 91.25 83 THR A N 1
ATOM 676 C CA . THR A 1 83 ? 14.544 -1.780 -17.693 1.00 91.25 83 THR A CA 1
ATOM 677 C C . THR A 1 83 ? 14.508 -1.011 -19.000 1.00 91.25 83 THR A C 1
ATOM 679 O O . THR A 1 83 ? 15.468 -1.144 -19.785 1.00 91.25 83 THR A O 1
#

Secondary structure (DSSP, 8-state):
-EEEEE-TT---TTEEEHHHHHHHTT--TTGGGGSTT-EEEEETT----EEEGGGS-GGGHHHHTTSPP-TT---HHHHHHH-

Radius of gyration: 12.38 Å; chains: 1; bounding box: 28×23×34 Å